Protein AF-A0A1Y2BCS6-F1 (afdb_monomer_lite)

InterPro domains:
  IPR010530 NADH-ubiquinone reductase complex 1 MLRQ subunit [PF06522] (12-61)
  IPR010530 NADH-ubiquinone reductase complex 1 MLRQ subunit [PTHR14256] (3-80)

Secondary structure (DSSP, 8-state):
------------TTHHHHHHHHHHHHHHHHHHHHHHHTSTT--S-SSS---GGGG--TTS---S--S-HHHHHHHHHHHHHHHHHHH-

Foldseek 3Di:
DDDDPPPDDPDPPVCVVVVVVVCCVVVVVVVVVVVVCPQLPHAPDCPPCRRSVVPDDPLDDSDPDDPCPPVSVVSVVVVVVVVVVVVD

Structure (mmCIF, N/CA/C/O backbone):
data_AF-A0A1Y2BCS6-F1
#
_entry.id   AF-A0A1Y2BCS6-F1
#
loop_
_atom_site.group_PDB
_atom_site.id
_atom_site.type_symbol
_atom_site.label_atom_id
_atom_site.label_alt_id
_atom_site.label_comp_id
_atom_site.label_asym_id
_atom_site.label_entity_id
_atom_site.label_seq_id
_atom_site.pdbx_PDB_ins_code
_atom_site.Cartn_x
_atom_site.Cartn_y
_atom_site.Cartn_z
_atom_site.occupancy
_atom_site.B_iso_or_equiv
_atom_site.auth_seq_id
_atom_site.auth_comp_id
_atom_site.auth_asym_id
_atom_site.auth_atom_id
_atom_site.pdbx_PDB_model_num
ATOM 1 N N . MET A 1 1 ? 4.890 -30.845 -7.666 1.00 40.88 1 MET A N 1
ATOM 2 C CA . MET A 1 1 ? 5.630 -30.339 -8.846 1.00 40.88 1 MET A CA 1
ATOM 3 C C . MET A 1 1 ? 6.490 -29.166 -8.396 1.00 40.88 1 MET A C 1
ATOM 5 O O . MET A 1 1 ? 5.932 -28.191 -7.919 1.00 40.88 1 MET A O 1
ATOM 9 N N . ALA A 1 2 ? 7.820 -29.269 -8.449 1.00 45.69 2 ALA A N 1
ATOM 10 C CA . ALA A 1 2 ? 8.714 -28.196 -8.001 1.00 45.69 2 ALA A CA 1
ATOM 11 C C . ALA A 1 2 ? 8.894 -27.151 -9.114 1.00 45.69 2 ALA A C 1
ATOM 13 O O . ALA A 1 2 ? 9.451 -27.469 -10.165 1.00 45.69 2 ALA A O 1
ATOM 14 N N . ALA A 1 3 ? 8.423 -25.921 -8.890 1.00 54.41 3 ALA A N 1
ATOM 15 C CA . ALA A 1 3 ? 8.669 -24.796 -9.785 1.00 54.41 3 ALA A CA 1
ATOM 16 C C . ALA A 1 3 ? 10.141 -24.376 -9.661 1.00 54.41 3 ALA A C 1
ATOM 18 O O . ALA A 1 3 ? 10.560 -23.804 -8.658 1.00 54.41 3 ALA A O 1
ATOM 19 N N . ARG A 1 4 ? 10.947 -24.708 -10.670 1.00 57.22 4 ARG A N 1
ATOM 20 C CA . ARG A 1 4 ? 12.360 -24.323 -10.738 1.00 57.22 4 ARG A CA 1
ATOM 21 C C . ARG A 1 4 ? 12.442 -23.007 -11.508 1.00 57.22 4 ARG A C 1
ATOM 23 O O . ARG A 1 4 ? 12.479 -23.016 -12.734 1.00 57.22 4 ARG A O 1
ATOM 30 N N . PHE A 1 5 ? 12.417 -21.876 -10.807 1.00 50.91 5 PHE A N 1
ATOM 31 C CA . PHE A 1 5 ? 12.631 -20.565 -11.428 1.00 50.91 5 PHE A CA 1
ATOM 32 C C . PHE A 1 5 ? 14.135 -20.336 -11.633 1.00 50.91 5 PHE A C 1
ATOM 34 O O . PHE A 1 5 ? 14.831 -19.824 -10.760 1.00 50.91 5 PHE A O 1
ATOM 41 N N . ASN A 1 6 ? 14.659 -20.745 -12.790 1.00 54.72 6 ASN A N 1
ATOM 42 C CA . ASN A 1 6 ? 16.048 -20.478 -13.171 1.00 54.72 6 ASN A CA 1
ATOM 43 C C . ASN A 1 6 ? 16.191 -19.045 -13.721 1.00 54.72 6 ASN A C 1
ATOM 45 O O . ASN A 1 6 ? 16.146 -18.819 -14.930 1.00 54.72 6 ASN A O 1
ATOM 49 N N . PHE A 1 7 ? 16.408 -18.073 -12.831 1.00 56.56 7 PHE A N 1
ATOM 50 C CA . PHE A 1 7 ? 16.835 -16.710 -13.178 1.00 56.56 7 PHE A CA 1
ATOM 51 C C . PHE A 1 7 ? 18.331 -16.683 -13.529 1.00 56.56 7 PHE A C 1
ATOM 53 O O . PHE A 1 7 ? 19.163 -16.223 -12.752 1.00 56.56 7 PHE A O 1
ATOM 60 N N . LYS A 1 8 ? 18.709 -17.197 -14.701 1.00 58.00 8 LYS A N 1
ATOM 61 C CA . LYS A 1 8 ? 20.041 -16.935 -15.270 1.00 58.00 8 LYS A CA 1
ATOM 62 C C . LYS A 1 8 ? 19.950 -16.700 -16.766 1.00 58.00 8 LYS A C 1
ATOM 64 O O . LYS A 1 8 ? 20.157 -17.619 -17.552 1.00 58.00 8 LYS A O 1
ATOM 69 N N . LYS A 1 9 ? 19.666 -15.452 -17.137 1.00 59.91 9 LYS A N 1
ATOM 70 C CA . LYS A 1 9 ? 20.072 -14.844 -18.409 1.00 59.91 9 LYS A CA 1
ATOM 71 C C . LYS A 1 9 ? 20.357 -13.377 -18.117 1.00 59.91 9 LYS A C 1
ATOM 73 O O . LYS A 1 9 ? 19.490 -12.701 -17.572 1.00 59.91 9 LYS A O 1
ATOM 78 N N . ASN A 1 10 ? 21.557 -12.909 -18.441 1.00 67.19 10 ASN A N 1
ATOM 79 C CA . ASN A 1 10 ? 21.865 -11.484 -18.453 1.00 67.19 10 ASN A CA 1
ATOM 80 C C . ASN A 1 10 ? 20.975 -10.878 -19.543 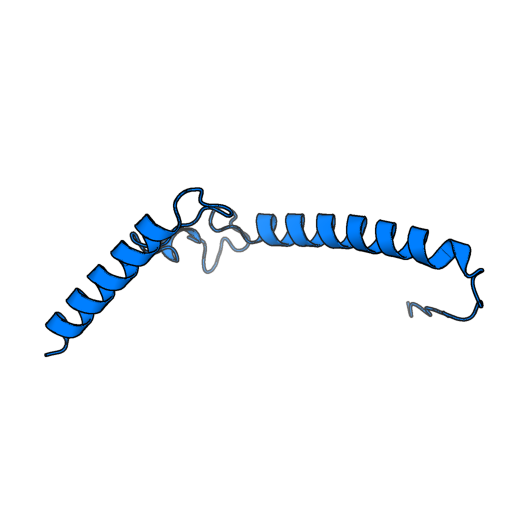1.00 67.19 10 ASN A C 1
ATOM 82 O O . ASN A 1 10 ? 21.269 -11.021 -20.729 1.00 67.19 10 ASN A O 1
ATOM 86 N N . LEU A 1 11 ? 19.819 -10.344 -19.150 1.00 69.94 11 LEU A N 1
ATOM 87 C CA . LEU A 1 11 ? 18.912 -9.695 -20.085 1.00 69.94 11 LEU A CA 1
ATOM 88 C C . LEU A 1 11 ? 19.577 -8.400 -20.577 1.00 69.94 11 LEU A C 1
ATOM 90 O O . LEU A 1 11 ? 20.293 -7.767 -19.790 1.00 69.94 11 LEU A O 1
ATOM 94 N N . PRO A 1 12 ? 19.364 -8.012 -21.848 1.00 81.12 12 PRO A N 1
ATOM 95 C CA . PRO A 1 12 ? 19.827 -6.726 -22.359 1.00 81.12 12 PRO A CA 1
ATOM 96 C C . PRO A 1 12 ? 19.347 -5.595 -21.441 1.00 81.12 12 PRO A C 1
ATOM 98 O O . PRO A 1 12 ? 18.241 -5.673 -20.893 1.00 81.12 12 PRO A O 1
ATOM 101 N N . VAL A 1 13 ? 20.170 -4.560 -21.250 1.00 82.75 13 VAL A N 1
ATOM 102 C CA . VAL A 1 13 ? 19.890 -3.463 -20.302 1.00 82.75 13 VAL A CA 1
ATOM 103 C C . VAL A 1 13 ? 18.568 -2.750 -20.638 1.00 82.75 13 VAL A C 1
ATOM 105 O O . VAL A 1 13 ? 17.868 -2.242 -19.764 1.00 82.75 13 VAL A O 1
ATOM 108 N N . GLU A 1 14 ? 18.166 -2.805 -21.901 1.00 87.31 14 GLU A N 1
ATOM 109 C CA . GLU A 1 14 ? 16.954 -2.218 -22.457 1.00 87.31 14 GLU A CA 1
ATOM 110 C C . GLU A 1 14 ? 15.671 -2.966 -22.052 1.00 87.31 14 GLU A C 1
ATOM 112 O O . GLU A 1 14 ? 14.580 -2.403 -22.113 1.00 87.31 14 GLU A O 1
ATOM 117 N N . VAL A 1 15 ? 15.770 -4.225 -21.607 1.00 88.75 15 VAL A N 1
ATOM 118 C CA . VAL A 1 15 ? 14.604 -5.057 -21.255 1.00 88.75 15 VAL A CA 1
ATOM 119 C C . VAL A 1 15 ? 14.149 -4.833 -19.809 1.00 88.75 15 VAL A C 1
ATOM 121 O O . VAL A 1 15 ? 12.961 -4.974 -19.507 1.00 88.75 15 VAL A O 1
ATOM 124 N N . TYR A 1 16 ? 15.055 -4.431 -18.912 1.00 88.31 16 TYR A N 1
ATOM 125 C CA . TYR A 1 16 ? 14.725 -4.137 -17.511 1.00 88.31 16 TYR A CA 1
ATOM 126 C C . TYR A 1 16 ? 13.579 -3.132 -17.326 1.00 88.31 16 TYR A C 1
ATOM 128 O O . TYR A 1 16 ? 12.683 -3.443 -16.538 1.00 88.31 16 TYR A O 1
ATOM 136 N N . PRO A 1 17 ? 13.522 -1.977 -18.026 1.00 92.50 17 PRO A N 1
ATOM 137 C CA . PRO A 1 17 ? 12.414 -1.039 -17.847 1.00 92.50 17 PRO A CA 1
ATOM 138 C C . PRO A 1 17 ? 11.063 -1.637 -18.261 1.00 92.50 17 PRO A C 1
ATOM 140 O O . PRO A 1 17 ? 10.062 -1.415 -17.584 1.00 92.50 17 PRO A O 1
ATOM 143 N N . ILE A 1 18 ? 11.025 -2.450 -19.320 1.00 92.25 18 ILE A N 1
ATOM 144 C CA . ILE A 1 18 ? 9.787 -3.078 -19.804 1.00 92.25 18 ILE A CA 1
ATOM 145 C C . ILE A 1 18 ? 9.264 -4.083 -18.772 1.00 92.25 18 ILE A C 1
ATOM 147 O O . ILE A 1 18 ? 8.087 -4.060 -18.410 1.00 92.25 18 ILE A O 1
ATOM 151 N N . VAL A 1 19 ? 10.147 -4.942 -18.258 1.00 91.50 19 VAL A N 1
ATOM 152 C CA . VAL A 1 19 ? 9.783 -5.939 -17.243 1.00 91.50 19 VAL A CA 1
ATOM 153 C C . VAL A 1 19 ? 9.401 -5.266 -15.925 1.00 91.50 19 VAL A C 1
ATOM 155 O O . VAL A 1 19 ? 8.462 -5.715 -15.271 1.00 91.50 19 VAL A O 1
ATOM 158 N N . ALA A 1 20 ? 10.064 -4.168 -15.556 1.00 94.31 20 ALA A N 1
ATOM 159 C CA . ALA A 1 20 ? 9.725 -3.401 -14.364 1.00 94.31 20 ALA A CA 1
ATOM 160 C C . ALA A 1 20 ? 8.311 -2.807 -14.454 1.00 94.31 20 ALA A C 1
ATOM 162 O O . ALA A 1 20 ? 7.510 -3.010 -13.544 1.00 94.31 20 ALA A O 1
ATOM 163 N N . ILE A 1 21 ? 7.969 -2.138 -15.562 1.00 96.38 21 ILE A N 1
ATOM 164 C CA . ILE A 1 21 ? 6.635 -1.545 -15.750 1.00 96.38 21 ILE A CA 1
ATOM 165 C C . ILE A 1 21 ? 5.563 -2.635 -15.793 1.00 96.38 21 ILE A C 1
ATOM 167 O O . ILE A 1 21 ? 4.532 -2.500 -15.138 1.00 96.38 21 ILE A O 1
ATOM 171 N N . MET A 1 22 ? 5.812 -3.742 -16.498 1.00 96.56 22 MET A N 1
ATOM 172 C CA . MET A 1 22 ? 4.873 -4.865 -16.548 1.00 96.56 22 MET A CA 1
ATOM 173 C C . MET A 1 22 ? 4.679 -5.501 -15.163 1.00 96.56 22 MET A C 1
ATOM 175 O O . MET A 1 22 ? 3.551 -5.781 -14.759 1.00 96.56 22 MET A O 1
ATOM 179 N N . GLY A 1 23 ? 5.765 -5.688 -14.410 1.00 96.56 23 GLY A N 1
ATOM 180 C CA . GLY A 1 23 ? 5.720 -6.208 -13.045 1.00 96.56 23 GLY A CA 1
ATOM 181 C C . GLY A 1 23 ? 4.932 -5.297 -12.106 1.00 96.56 23 GLY A C 1
ATOM 182 O O . GLY A 1 23 ? 4.101 -5.780 -11.339 1.00 96.56 23 GLY A O 1
ATOM 183 N N . ILE A 1 24 ? 5.122 -3.980 -12.217 1.00 97.38 24 ILE A N 1
ATOM 184 C CA . ILE A 1 24 ? 4.344 -2.989 -11.465 1.00 97.38 24 ILE A CA 1
ATOM 185 C C . ILE A 1 24 ? 2.877 -3.007 -11.899 1.00 97.38 24 ILE A C 1
ATOM 187 O O . ILE A 1 24 ? 2.004 -2.941 -11.042 1.00 97.38 24 ILE A O 1
ATOM 191 N N . ALA A 1 25 ? 2.577 -3.132 -13.193 1.00 97.31 25 ALA A N 1
ATOM 192 C CA . ALA A 1 25 ? 1.203 -3.153 -13.688 1.00 97.31 25 ALA A CA 1
ATOM 193 C C . ALA A 1 25 ? 0.437 -4.388 -13.190 1.00 97.31 25 ALA A C 1
ATOM 195 O O . ALA A 1 25 ? -0.625 -4.257 -12.582 1.00 97.31 25 ALA A O 1
ATOM 196 N N . VAL A 1 26 ? 0.994 -5.588 -13.384 1.00 97.38 26 VAL A N 1
ATOM 197 C CA . VAL A 1 26 ? 0.365 -6.846 -12.947 1.00 97.38 26 VAL A CA 1
ATOM 198 C C . VAL A 1 26 ? 0.327 -6.935 -11.422 1.00 97.38 26 VAL A C 1
ATOM 200 O O . VAL A 1 26 ? -0.695 -7.319 -10.849 1.00 97.38 26 VAL A O 1
ATOM 203 N N . GLY A 1 27 ? 1.411 -6.538 -10.750 1.00 97.44 27 GLY A N 1
ATOM 204 C CA . GLY A 1 27 ? 1.483 -6.488 -9.292 1.00 97.44 27 GLY A CA 1
ATOM 205 C C . GLY A 1 27 ? 0.497 -5.485 -8.697 1.00 97.44 27 GLY A C 1
ATOM 206 O O . GLY A 1 27 ? -0.233 -5.820 -7.769 1.00 97.44 27 GLY A O 1
ATOM 207 N N . GLY A 1 28 ? 0.411 -4.285 -9.268 1.00 96.88 28 GLY A N 1
ATOM 208 C CA . GLY A 1 28 ? -0.506 -3.227 -8.852 1.00 96.88 28 GLY A CA 1
ATOM 209 C C . GLY A 1 28 ? -1.970 -3.601 -9.068 1.00 96.88 28 GLY A C 1
ATOM 210 O O . GLY A 1 28 ? -2.780 -3.427 -8.159 1.00 96.88 28 GLY A O 1
ATOM 211 N N . ALA A 1 29 ? -2.306 -4.194 -10.218 1.00 96.56 29 ALA A N 1
ATOM 212 C CA . ALA A 1 29 ? -3.651 -4.701 -10.487 1.00 96.56 29 ALA A CA 1
ATOM 213 C C . ALA A 1 29 ? -4.042 -5.819 -9.507 1.00 96.56 29 ALA A C 1
ATOM 215 O O . ALA A 1 29 ? -5.124 -5.781 -8.920 1.00 96.56 29 ALA A O 1
ATOM 216 N N . SER A 1 30 ? -3.139 -6.776 -9.273 1.00 97.38 30 SER A N 1
ATOM 217 C CA . SER A 1 30 ? -3.367 -7.876 -8.326 1.00 97.38 30 SER A CA 1
ATOM 218 C C . SER A 1 30 ? -3.522 -7.364 -6.893 1.00 97.38 30 SER A C 1
ATOM 220 O O . SER A 1 30 ? -4.410 -7.806 -6.169 1.00 97.38 30 SER A O 1
ATOM 222 N N . TYR A 1 31 ? -2.700 -6.395 -6.486 1.00 95.31 31 TYR A N 1
ATOM 223 C CA . TYR A 1 31 ? -2.782 -5.767 -5.170 1.00 95.31 31 TYR A CA 1
ATOM 224 C C . TYR A 1 31 ? -4.087 -4.989 -4.978 1.00 95.31 31 TYR A C 1
ATOM 226 O O . TYR A 1 31 ? -4.717 -5.089 -3.924 1.00 95.31 31 TYR A O 1
ATOM 234 N N . TYR A 1 32 ? -4.524 -4.247 -5.998 1.00 93.31 32 TYR A N 1
ATOM 235 C CA . TYR A 1 32 ? -5.790 -3.522 -5.953 1.00 93.31 32 TYR A CA 1
ATOM 236 C C . TYR A 1 32 ? -6.985 -4.476 -5.849 1.00 93.31 32 TYR A C 1
ATOM 238 O O . TYR A 1 32 ? -7.844 -4.291 -4.988 1.00 93.31 32 TYR A O 1
ATOM 246 N N . LEU A 1 33 ? -6.997 -5.547 -6.648 1.00 93.44 33 LEU A N 1
ATOM 247 C CA . LEU A 1 33 ? -8.011 -6.599 -6.561 1.00 93.44 33 LEU A CA 1
ATOM 248 C C . LEU A 1 33 ? -8.014 -7.281 -5.193 1.00 93.44 33 LEU A C 1
ATOM 250 O O . LEU A 1 33 ? -9.082 -7.495 -4.633 1.00 93.44 33 LEU A O 1
ATOM 254 N N . TYR A 1 34 ? -6.843 -7.577 -4.628 1.00 93.44 34 TYR A N 1
ATOM 255 C CA . TYR A 1 34 ? -6.726 -8.142 -3.283 1.00 93.44 34 TYR A CA 1
ATOM 256 C C . TYR A 1 34 ? -7.306 -7.206 -2.214 1.00 93.44 34 TYR A C 1
ATOM 258 O O . TYR A 1 34 ? -8.053 -7.639 -1.337 1.00 93.44 34 TYR A O 1
ATOM 266 N N . LYS A 1 35 ? -7.009 -5.905 -2.299 1.00 88.62 35 LYS A N 1
ATOM 267 C CA . LYS A 1 35 ? -7.575 -4.899 -1.392 1.00 88.62 35 LYS A CA 1
ATOM 268 C C . LYS A 1 35 ? -9.093 -4.787 -1.518 1.00 88.62 35 LYS A C 1
ATOM 270 O O . LYS A 1 35 ? -9.753 -4.707 -0.489 1.00 88.62 35 LYS A O 1
ATOM 275 N N . LEU A 1 36 ? -9.627 -4.812 -2.739 1.00 88.94 36 LEU A N 1
ATOM 276 C CA . LEU A 1 36 ? -11.070 -4.780 -2.992 1.00 88.94 36 LEU A CA 1
ATOM 277 C C . LEU A 1 36 ? -11.758 -6.059 -2.501 1.00 88.94 36 LEU A C 1
ATOM 279 O O . LEU A 1 36 ? -12.808 -6.001 -1.872 1.00 88.94 36 LEU A O 1
ATOM 283 N N . ALA A 1 37 ? -11.131 -7.214 -2.729 1.00 90.06 37 ALA A N 1
ATOM 284 C CA . ALA A 1 37 ? -11.576 -8.496 -2.205 1.00 90.06 37 ALA A CA 1
ATOM 285 C C . ALA A 1 37 ? -11.725 -8.447 -0.682 1.00 90.06 37 ALA A C 1
ATOM 287 O O . ALA A 1 37 ? -12.712 -8.939 -0.159 1.00 90.06 37 ALA A O 1
ATOM 288 N N . MET A 1 38 ? -10.787 -7.833 0.035 1.00 86.81 38 MET A N 1
ATOM 289 C CA . MET A 1 38 ? -10.832 -7.719 1.497 1.00 86.81 38 MET A CA 1
ATOM 290 C C . MET A 1 38 ? -11.668 -6.542 2.025 1.00 86.81 38 MET A C 1
ATOM 292 O O . MET A 1 38 ? -11.561 -6.213 3.207 1.00 86.81 38 MET A O 1
ATOM 296 N N . GLY A 1 39 ? -12.471 -5.896 1.175 1.00 86.06 39 GLY A N 1
ATOM 297 C CA . GLY A 1 39 ? -13.352 -4.798 1.566 1.00 86.06 39 GLY A CA 1
ATOM 298 C C . GLY A 1 39 ? -14.383 -5.210 2.619 1.00 86.06 39 GLY A C 1
ATOM 299 O O . GLY A 1 39 ? -14.784 -6.370 2.718 1.00 86.06 39 GLY A O 1
ATOM 300 N N . ASN A 1 40 ? -14.837 -4.242 3.413 1.00 83.81 40 ASN A N 1
ATOM 301 C CA . ASN A 1 40 ? -15.804 -4.459 4.492 1.00 8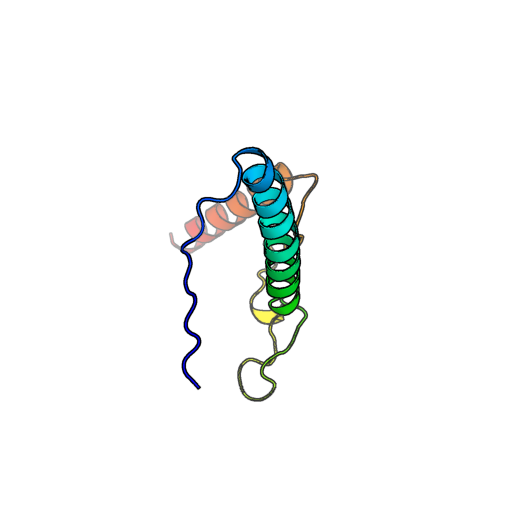3.81 40 ASN A CA 1
ATOM 302 C C . ASN A 1 40 ? -17.216 -4.806 3.986 1.00 83.81 40 ASN A C 1
ATOM 304 O O . ASN A 1 40 ? -18.086 -5.181 4.768 1.00 83.81 40 ASN A O 1
ATOM 308 N N . GLU A 1 41 ? -17.447 -4.664 2.688 1.00 83.00 41 GLU A N 1
ATOM 309 C CA . GLU A 1 41 ? -18.641 -5.088 1.970 1.00 83.00 41 GLU A CA 1
ATOM 310 C C . GLU A 1 41 ? -18.590 -6.559 1.516 1.00 83.00 41 GLU A C 1
ATOM 312 O O . GLU A 1 41 ? -19.630 -7.135 1.193 1.00 83.00 41 GLU A O 1
ATOM 317 N N . VAL A 1 42 ? -17.411 -7.194 1.506 1.00 87.81 42 VAL A N 1
ATOM 318 C CA . VAL A 1 42 ? -17.222 -8.549 0.969 1.00 87.81 42 VAL A CA 1
ATOM 319 C C . VAL A 1 42 ? -17.173 -9.584 2.093 1.00 87.81 42 VAL A C 1
ATOM 321 O O . VAL A 1 42 ? -16.327 -9.539 2.984 1.00 87.81 42 VAL A O 1
ATOM 324 N N . VAL A 1 43 ? -18.067 -10.573 2.028 1.00 89.19 43 VAL A N 1
ATOM 325 C CA . VAL A 1 43 ? -18.139 -11.677 2.999 1.00 89.19 43 VAL A CA 1
ATOM 326 C C . VAL A 1 43 ? -17.410 -12.908 2.453 1.00 89.19 43 VAL A C 1
ATOM 328 O O . VAL A 1 43 ? -17.941 -13.612 1.592 1.00 89.19 43 VAL A O 1
ATOM 331 N N . TRP A 1 44 ? -16.213 -13.189 2.980 1.00 87.81 44 TRP A N 1
ATOM 332 C CA . TRP A 1 44 ? -15.439 -14.404 2.662 1.00 87.81 44 TRP A CA 1
ATOM 333 C C . TRP A 1 44 ? -15.849 -15.614 3.496 1.00 87.81 44 TRP A C 1
ATOM 335 O O . TRP A 1 44 ? -15.930 -16.725 2.976 1.00 87.81 44 TRP A O 1
ATOM 345 N N . ASP A 1 45 ? -16.123 -15.395 4.781 1.00 86.00 45 ASP A N 1
ATOM 346 C CA . ASP A 1 45 ? -16.566 -16.432 5.706 1.00 86.00 45 ASP A CA 1
ATOM 347 C C . ASP A 1 45 ? -17.998 -16.146 6.160 1.00 86.00 45 ASP A C 1
ATOM 349 O O . ASP A 1 45 ? -18.292 -15.111 6.752 1.00 86.00 45 ASP A O 1
ATOM 353 N N . ARG A 1 46 ? -18.906 -17.078 5.860 1.00 84.38 46 ARG A N 1
ATOM 354 C CA . ARG A 1 46 ? -20.323 -16.993 6.243 1.00 84.38 46 ARG A CA 1
ATOM 355 C C . ARG A 1 46 ? -20.632 -17.707 7.558 1.00 84.38 46 ARG A C 1
ATOM 357 O O . ARG A 1 46 ? -21.758 -17.609 8.031 1.00 84.38 46 ARG A O 1
ATOM 364 N N . LYS A 1 47 ? -19.685 -18.473 8.108 1.00 86.31 47 LYS A N 1
ATOM 365 C CA . LYS A 1 47 ? -19.891 -19.300 9.306 1.00 86.31 47 LYS A CA 1
ATOM 366 C C . LYS A 1 47 ? -19.305 -18.667 10.565 1.00 86.31 47 LYS A C 1
ATOM 368 O O . LYS A 1 47 ? -19.865 -18.872 11.636 1.00 86.31 47 LYS A O 1
ATOM 373 N N . GLY A 1 48 ? -18.210 -17.923 10.446 1.00 84.50 48 GLY A N 1
ATOM 374 C CA . GLY A 1 48 ? -17.630 -17.150 11.538 1.00 84.50 48 GLY A CA 1
ATOM 375 C C . GLY A 1 48 ? -18.077 -15.692 11.502 1.00 84.50 48 GLY A C 1
ATOM 376 O O . GLY A 1 48 ? -19.213 -15.348 11.822 1.00 84.50 48 GLY A O 1
ATOM 377 N N . ASP A 1 49 ? -17.155 -14.824 11.108 1.00 78.38 49 ASP A N 1
ATOM 378 C CA . ASP A 1 49 ? -17.323 -13.373 11.118 1.00 78.38 49 ASP A CA 1
ATOM 379 C C . ASP A 1 49 ? -18.018 -12.864 9.844 1.00 78.38 49 ASP A C 1
ATOM 381 O O . ASP A 1 49 ? -17.411 -12.293 8.936 1.00 78.38 49 ASP A O 1
ATOM 385 N N . TRP A 1 50 ? -19.324 -13.124 9.774 1.00 83.50 50 TRP A N 1
ATOM 386 C CA . TRP A 1 50 ? -20.162 -12.863 8.601 1.00 83.50 50 TRP A CA 1
ATOM 387 C C . TRP A 1 50 ? -20.574 -11.392 8.425 1.00 83.50 50 TRP A C 1
ATOM 389 O O . TRP A 1 50 ? -21.187 -11.061 7.408 1.00 83.50 50 TRP A O 1
ATOM 399 N N . LYS A 1 51 ? -20.260 -10.509 9.388 1.00 87.88 51 LYS A N 1
ATOM 400 C CA . LYS A 1 51 ? -20.655 -9.083 9.394 1.00 87.88 51 LYS A CA 1
ATOM 401 C C . LYS A 1 51 ? -19.442 -8.152 9.312 1.00 87.88 51 LYS A C 1
ATOM 403 O O . LYS A 1 51 ? -19.164 -7.416 10.257 1.00 87.88 51 LYS A O 1
ATOM 408 N N . PRO A 1 52 ? -18.733 -8.103 8.177 1.00 85.25 52 PRO A N 1
ATOM 409 C CA . PRO A 1 52 ? -17.547 -7.258 8.028 1.00 85.25 52 PRO A CA 1
ATOM 410 C C . PRO A 1 52 ? -17.811 -5.747 8.222 1.00 85.25 52 PRO A C 1
ATOM 412 O O . PRO A 1 52 ? -16.889 -4.999 8.564 1.00 85.25 52 PRO A O 1
ATOM 415 N N . TRP A 1 53 ? -19.062 -5.293 8.093 1.00 84.69 53 TRP A N 1
ATOM 416 C CA . TRP A 1 53 ? -19.483 -3.918 8.393 1.00 84.69 53 TRP A CA 1
ATOM 417 C C . TRP A 1 53 ? -19.491 -3.568 9.887 1.00 84.69 53 TRP A C 1
ATOM 419 O O . TRP A 1 53 ? -19.392 -2.392 10.221 1.00 84.69 53 TRP A O 1
ATOM 429 N N . ASP A 1 54 ? -19.552 -4.551 10.788 1.00 87.38 54 ASP A N 1
ATOM 430 C CA . ASP A 1 54 ? -19.554 -4.312 12.241 1.00 87.38 54 ASP A CA 1
ATOM 431 C C . ASP A 1 54 ? -18.189 -3.809 12.753 1.00 87.38 54 ASP A C 1
ATOM 433 O O . ASP A 1 54 ? -18.072 -3.168 13.794 1.00 87.38 54 ASP A O 1
ATOM 437 N N . LYS A 1 55 ? -17.127 -4.037 11.973 1.00 83.50 55 LYS A N 1
ATOM 438 C CA . LYS A 1 55 ? -15.762 -3.591 12.290 1.00 83.50 55 LYS A CA 1
ATOM 439 C C . LYS A 1 55 ? -15.551 -2.090 12.097 1.00 83.50 55 LYS A C 1
ATOM 441 O O . LYS A 1 55 ? -14.534 -1.558 12.544 1.00 83.50 55 LYS A O 1
ATOM 446 N N . ILE A 1 56 ? -16.462 -1.413 11.400 1.00 84.00 56 ILE A N 1
ATOM 447 C CA . ILE A 1 56 ? -16.340 0.006 11.071 1.00 84.00 56 ILE A CA 1
ATOM 448 C C . ILE A 1 56 ? -16.968 0.827 12.193 1.00 84.00 56 ILE A C 1
ATOM 450 O O . ILE A 1 56 ? -18.141 0.673 12.518 1.00 84.00 56 ILE A O 1
ATOM 454 N N . LYS A 1 57 ? -16.196 1.757 12.758 1.00 82.56 57 LYS A N 1
ATOM 455 C CA . LYS A 1 57 ? -16.718 2.731 13.726 1.00 82.56 57 LYS A CA 1
ATOM 456 C C . LYS A 1 57 ? -17.351 3.917 12.995 1.00 82.56 57 LYS A C 1
ATOM 458 O O . LYS A 1 57 ? -16.864 4.328 11.946 1.00 82.56 57 LYS A O 1
ATOM 463 N N . TYR A 1 58 ? -18.388 4.514 13.584 1.00 77.25 58 TYR A N 1
ATOM 464 C CA . TYR A 1 58 ? -19.128 5.645 13.000 1.00 77.25 58 TYR A CA 1
ATOM 465 C C . TYR A 1 58 ? -18.266 6.875 12.644 1.00 77.25 58 TYR A C 1
ATOM 467 O O . TYR A 1 58 ? -18.671 7.687 11.816 1.00 77.25 58 TYR A O 1
ATOM 475 N N . ASP A 1 59 ? -17.090 7.034 13.255 1.00 78.25 59 ASP A N 1
ATOM 476 C CA . ASP A 1 59 ? -16.163 8.147 13.019 1.00 78.25 59 ASP A CA 1
ATOM 477 C C . ASP A 1 59 ? -15.016 7.807 12.050 1.00 78.25 59 ASP A C 1
ATOM 479 O O . ASP A 1 59 ? -14.168 8.660 11.781 1.00 78.25 59 ASP A O 1
ATOM 483 N N . GLN A 1 60 ? -14.976 6.584 11.512 1.00 80.75 60 GLN A N 1
ATOM 484 C CA . GLN A 1 60 ? -13.972 6.179 10.536 1.00 80.75 60 GLN A CA 1
ATOM 485 C C . GLN A 1 60 ? -14.432 6.439 9.105 1.00 80.75 60 GLN A C 1
ATOM 487 O O . GLN A 1 60 ? -15.527 6.066 8.687 1.00 80.75 60 GLN A O 1
ATOM 492 N N . ASN A 1 61 ? -13.536 7.035 8.322 1.00 83.69 61 ASN A N 1
ATOM 493 C CA . ASN A 1 61 ? -13.712 7.126 6.885 1.00 83.69 61 ASN A CA 1
ATOM 494 C C . ASN A 1 61 ? -13.382 5.778 6.234 1.00 83.69 61 ASN A C 1
ATOM 496 O O . ASN A 1 61 ? -12.239 5.328 6.280 1.00 83.69 61 ASN A O 1
ATOM 500 N N . THR A 1 62 ? -14.372 5.166 5.597 1.00 82.38 62 THR A N 1
ATOM 501 C CA . THR A 1 62 ? -14.225 3.905 4.857 1.00 82.38 62 THR A CA 1
ATOM 502 C C . THR A 1 62 ? -13.785 4.106 3.411 1.00 82.38 62 THR A C 1
ATOM 504 O O . THR A 1 62 ? -13.439 3.146 2.727 1.00 82.38 62 THR A O 1
ATOM 507 N N . LYS A 1 63 ? -13.796 5.348 2.914 1.00 84.62 63 LYS A N 1
ATOM 508 C CA . LYS A 1 63 ? -13.442 5.645 1.526 1.00 84.62 63 LYS A CA 1
ATOM 509 C C . LYS A 1 63 ? -11.940 5.502 1.318 1.00 84.62 63 LYS A C 1
ATOM 511 O O . LYS A 1 63 ? -11.151 6.030 2.098 1.00 84.62 63 LYS A O 1
ATOM 516 N N . PHE A 1 64 ? -11.566 4.883 0.201 1.00 79.88 64 PHE A N 1
ATOM 517 C CA . PHE A 1 64 ? -10.169 4.732 -0.208 1.00 79.88 64 PHE A CA 1
ATOM 518 C C . PHE A 1 64 ? -9.450 6.082 -0.370 1.00 79.88 64 PHE A C 1
ATOM 520 O O . PHE A 1 64 ? -8.300 6.229 0.030 1.00 79.88 64 PHE A O 1
ATOM 527 N N . LEU A 1 65 ? -10.149 7.082 -0.912 1.00 85.94 65 LEU A N 1
ATOM 528 C CA . LEU A 1 65 ? -9.665 8.451 -1.066 1.00 85.94 65 LEU A CA 1
ATOM 529 C C . LEU A 1 65 ? -10.699 9.421 -0.497 1.00 85.94 65 LEU A C 1
ATOM 531 O O . LEU A 1 65 ? -11.903 9.277 -0.718 1.00 85.94 65 LEU A O 1
ATOM 535 N N . THR A 1 66 ? -10.217 10.422 0.233 1.00 86.88 66 THR A N 1
ATOM 536 C CA . THR A 1 66 ? -11.028 11.540 0.714 1.00 86.88 66 THR A CA 1
ATOM 537 C C . THR A 1 66 ? -10.474 12.837 0.162 1.00 86.88 66 THR A C 1
ATOM 539 O O . THR A 1 66 ? -9.273 13.084 0.224 1.00 86.88 66 THR A O 1
ATOM 542 N N . THR A 1 67 ? -11.358 13.679 -0.357 1.00 88.00 67 THR A N 1
ATOM 543 C CA . THR A 1 67 ? -11.028 15.045 -0.772 1.00 88.00 67 THR A CA 1
ATOM 544 C C . THR A 1 67 ? -10.930 16.002 0.417 1.00 88.00 67 THR A C 1
ATOM 546 O O . THR A 1 67 ? -10.444 17.116 0.264 1.00 88.00 67 THR A O 1
ATOM 549 N N . GLN A 1 68 ? -11.362 15.573 1.610 1.00 88.38 68 GLN A N 1
ATOM 550 C CA . GLN A 1 68 ? -11.439 16.413 2.803 1.00 88.38 68 GLN A CA 1
ATOM 551 C C . GLN A 1 68 ? -10.809 15.705 4.017 1.00 88.38 68 GLN A C 1
ATOM 553 O O . GLN A 1 68 ? -11.523 15.178 4.875 1.00 88.38 68 GLN A O 1
ATOM 558 N N . PRO A 1 69 ? -9.469 15.626 4.097 1.00 87.06 69 PRO A N 1
ATOM 559 C CA . PRO A 1 69 ? -8.783 14.932 5.190 1.00 87.06 69 PRO A CA 1
ATOM 560 C C . PRO A 1 69 ? -8.958 15.640 6.543 1.00 87.06 69 PRO A C 1
ATOM 562 O O . PRO A 1 69 ? -9.131 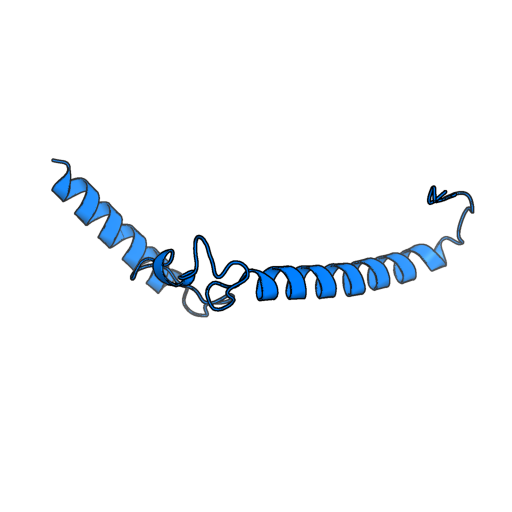14.978 7.566 1.00 87.06 69 PRO A O 1
ATOM 565 N N . GLU A 1 70 ? -8.997 16.976 6.547 1.00 88.81 70 GLU A N 1
ATOM 566 C CA . GLU A 1 70 ? -9.109 17.788 7.768 1.00 88.81 70 GLU A CA 1
ATOM 567 C C . GLU A 1 70 ? -10.399 17.525 8.552 1.00 88.81 70 GLU A C 1
ATOM 569 O O . GLU A 1 70 ? -10.405 17.520 9.781 1.00 88.81 70 GLU A O 1
ATOM 574 N N . PHE A 1 71 ? -11.501 17.270 7.846 1.00 87.56 71 PHE A N 1
ATOM 575 C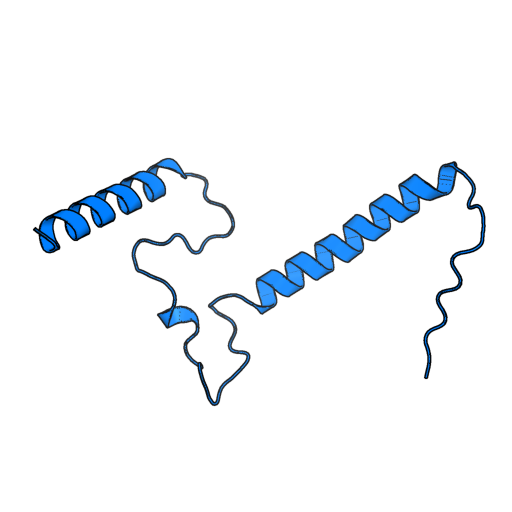 CA . PHE A 1 71 ? -12.795 16.978 8.458 1.00 87.56 71 PHE A CA 1
ATOM 576 C C . PHE A 1 71 ? -12.754 15.698 9.304 1.00 87.56 71 PHE A C 1
ATOM 578 O O . PHE A 1 71 ? -13.255 15.665 10.429 1.00 87.56 71 PHE A O 1
ATOM 585 N N . TRP A 1 72 ? -12.117 14.651 8.778 1.00 86.06 72 TRP A N 1
ATOM 586 C CA . TRP A 1 72 ? -11.994 13.369 9.468 1.00 86.06 72 TRP A CA 1
ATOM 587 C C . TRP A 1 72 ? -10.976 13.418 10.608 1.00 86.06 72 TRP A C 1
ATOM 589 O O . TRP A 1 72 ? -11.195 12.786 11.641 1.00 86.06 72 TRP A O 1
ATOM 599 N N . ALA A 1 73 ? -9.907 14.208 10.461 1.00 86.44 73 ALA A N 1
ATOM 600 C CA . ALA A 1 73 ? -8.941 14.442 11.531 1.00 86.44 73 ALA A CA 1
ATOM 601 C C . ALA A 1 73 ? -9.605 15.094 12.757 1.00 86.44 73 AL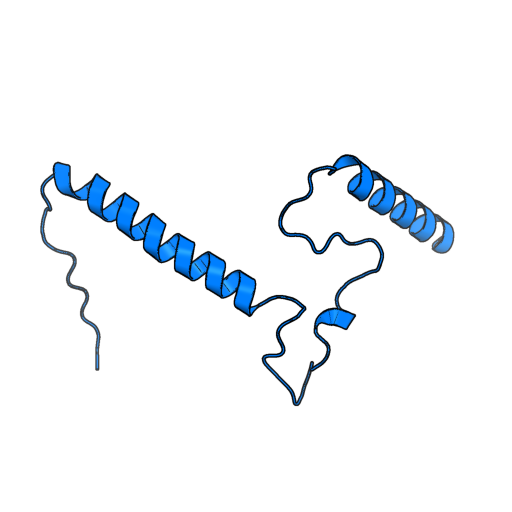A A C 1
ATOM 603 O O . ALA A 1 73 ? -9.512 14.558 13.860 1.00 86.44 73 ALA A O 1
ATOM 604 N N . LYS A 1 74 ? -10.384 16.165 12.546 1.00 89.38 74 LYS A N 1
ATOM 605 C CA . LYS A 1 74 ? -11.105 16.869 13.622 1.00 89.38 74 LYS A CA 1
ATOM 606 C C . LYS A 1 74 ? -12.073 15.960 14.382 1.00 89.38 74 LYS A C 1
ATOM 608 O O . LYS A 1 74 ? -12.126 16.001 15.607 1.00 89.38 74 LYS A O 1
ATOM 613 N N . ARG A 1 75 ? -12.821 15.097 13.685 1.00 87.00 75 ARG A N 1
ATOM 614 C CA . ARG A 1 75 ? -13.728 14.142 14.351 1.00 87.00 75 ARG A CA 1
ATOM 615 C C . ARG A 1 75 ? -12.997 13.115 15.205 1.00 87.00 75 ARG A C 1
ATOM 617 O O . ARG A 1 75 ? -13.465 12.784 16.292 1.00 87.00 75 ARG A O 1
ATOM 624 N N . LYS A 1 76 ? -11.850 12.631 14.727 1.00 86.94 76 LYS A N 1
ATOM 625 C CA . LYS A 1 76 ? -11.016 11.696 15.484 1.00 86.94 76 LYS A CA 1
ATOM 626 C C . LYS A 1 76 ? -10.514 12.337 16.782 1.00 86.94 76 LYS A C 1
ATOM 628 O O . LYS A 1 76 ? -10.543 11.690 17.825 1.00 86.94 76 LYS A O 1
ATOM 633 N N . GLU A 1 77 ? -10.104 13.603 16.726 1.00 90.12 77 GLU A N 1
ATOM 634 C CA . GLU A 1 77 ? -9.673 14.376 17.899 1.00 90.12 77 GLU A CA 1
ATOM 635 C C . GLU A 1 77 ? -10.813 14.606 18.898 1.00 90.12 77 GLU A C 1
ATOM 637 O O . GLU A 1 77 ? -10.636 14.344 20.086 1.00 90.12 77 GLU A O 1
ATOM 642 N N . GLN A 1 78 ? -11.998 15.012 18.425 1.00 89.38 78 GLN A N 1
ATOM 643 C CA . GLN A 1 78 ? -13.186 15.204 19.271 1.00 89.38 78 GLN A CA 1
ATOM 644 C C . GLN A 1 78 ? -13.560 13.934 20.033 1.00 89.38 78 GLN A C 1
ATOM 646 O O . GLN A 1 78 ? -13.832 13.973 21.230 1.00 89.38 78 GLN A O 1
ATOM 651 N N . ARG A 1 79 ? -13.533 12.783 19.358 1.00 85.31 79 ARG A N 1
ATOM 652 C CA . ARG A 1 79 ? -13.826 11.505 20.003 1.00 85.31 79 ARG A CA 1
ATOM 653 C C . ARG A 1 79 ? -12.775 11.136 21.048 1.00 85.31 79 ARG A C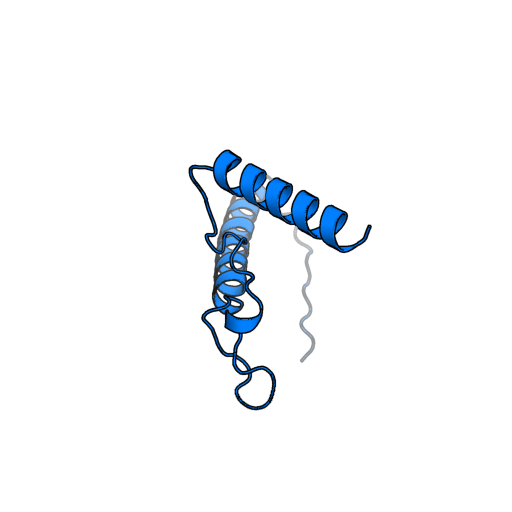 1
ATOM 655 O O . ARG A 1 79 ? -13.126 10.618 22.101 1.00 85.31 79 ARG A O 1
ATOM 662 N N . LEU A 1 80 ? -11.502 11.409 20.774 1.00 88.38 80 LEU A N 1
ATOM 663 C CA . LEU A 1 80 ? -10.414 11.133 21.711 1.00 88.38 80 LEU A CA 1
ATOM 664 C C . LEU A 1 80 ? -10.484 12.046 22.946 1.00 88.38 80 LEU A C 1
ATOM 666 O O . LEU A 1 80 ? -10.143 11.611 24.043 1.00 88.38 80 LEU A O 1
ATOM 670 N N . ALA A 1 81 ? -10.963 13.283 22.787 1.00 90.38 81 ALA A N 1
ATOM 671 C CA . ALA A 1 81 ? -11.273 14.175 23.902 1.00 90.38 81 ALA A CA 1
ATOM 672 C C . ALA A 1 81 ? -12.431 13.631 24.760 1.00 90.38 81 ALA A C 1
ATOM 674 O O . ALA A 1 81 ? -12.262 13.490 25.966 1.00 90.38 81 ALA A O 1
ATOM 675 N N . LEU A 1 82 ? -13.540 13.211 24.138 1.00 88.31 82 LEU A N 1
ATOM 676 C CA . LEU A 1 82 ? -14.673 12.591 24.842 1.00 88.31 82 LEU A CA 1
ATOM 677 C C . LEU A 1 82 ? -14.281 11.295 25.574 1.00 88.31 82 LEU A C 1
ATOM 679 O O . LEU A 1 82 ? -14.737 11.040 26.685 1.00 88.31 82 LEU A O 1
ATOM 683 N N . GLU A 1 83 ? -13.436 10.457 24.965 1.00 89.88 83 GLU A N 1
ATOM 684 C CA . GLU A 1 83 ? -12.927 9.242 25.616 1.00 89.88 83 GLU A CA 1
ATOM 685 C C . GLU A 1 83 ? -12.053 9.580 26.828 1.00 89.88 83 GLU A C 1
ATOM 687 O O . GLU A 1 83 ? -12.177 8.920 27.854 1.00 89.88 83 GLU A O 1
ATOM 692 N N . LYS A 1 84 ? -11.210 10.617 26.745 1.00 91.88 84 LYS A N 1
ATOM 693 C CA . LYS A 1 84 ? -10.421 11.090 27.892 1.00 91.88 84 LYS A CA 1
ATOM 694 C C . LYS A 1 84 ? -11.309 11.600 29.021 1.00 91.88 84 LYS A C 1
ATOM 696 O O . LYS A 1 84 ? -11.078 11.221 30.159 1.00 91.88 84 LYS A O 1
ATOM 701 N N . GLU A 1 85 ? -12.324 12.402 28.711 1.00 90.94 85 GLU A N 1
ATOM 702 C CA . GLU A 1 85 ? -13.289 12.907 29.698 1.00 90.94 85 GLU A CA 1
ATOM 703 C C . GLU A 1 85 ? -14.074 11.781 30.375 1.00 90.94 85 GLU A C 1
ATOM 705 O O . GLU A 1 85 ? -14.380 11.872 31.554 1.00 90.94 85 GLU A O 1
ATOM 710 N N . ARG A 1 86 ? -14.370 10.693 29.655 1.00 88.31 86 ARG A N 1
ATOM 711 C CA . ARG A 1 86 ? -15.049 9.514 30.213 1.00 88.31 86 ARG A CA 1
ATOM 712 C C . ARG A 1 86 ? -14.155 8.665 31.131 1.00 88.31 86 ARG A C 1
ATOM 714 O O . ARG A 1 86 ? -14.673 7.830 31.869 1.00 88.31 86 ARG A O 1
ATOM 721 N N . LEU A 1 87 ? -12.835 8.806 31.024 1.00 86.69 87 LEU A N 1
ATOM 722 C CA . LEU A 1 87 ? -11.846 8.035 31.787 1.00 86.69 87 LEU A CA 1
ATOM 723 C C . LEU A 1 87 ? -11.327 8.772 33.034 1.00 86.69 87 LEU A C 1
ATOM 725 O O . LEU A 1 87 ? -10.572 8.171 33.799 1.00 86.69 87 LEU A O 1
ATOM 729 N N . VAL A 1 88 ? -11.706 10.040 33.213 1.00 75.25 88 VAL A N 1
ATOM 730 C CA . VAL A 1 88 ? -11.439 10.870 34.401 1.00 75.25 88 VAL A CA 1
ATOM 731 C C . VAL A 1 88 ? -12.638 10.798 35.338 1.00 75.25 88 VAL A C 1
ATOM 733 O O . VAL A 1 88 ? -12.401 10.662 36.558 1.00 75.25 88 VAL A O 1
#

Organism: NCBI:txid71784

pLDDT: mean 84.09, std 12.0, range [40.88, 97.44]

Sequence (88 aa):
MAARFNFKKNLPVEVYPIVAIMGIAVGGASYYLYKLAMGNEVVWDRKGDWKPWDKIKYDQNTKFLTTQPEFWAKRKEQRLALEKERLV

Radius of gyration: 22.29 Å; chains: 1; bounding box: 42×48×57 Å